Protein AF-A0A8J3ZUU8-F1 (afdb_monomer_lite)

Organism: NCBI:txid65505

Radius of gyration: 19.74 Å; chains: 1; bounding box: 67×33×47 Å

Sequence (181 aa):
MTDGFHATSMQQVIAEAGLSVGAVYRYFPSKSDLILGIAEQLAEGITGQLRSIADAQERSLVDVMESAIGVVDANTGPDGALPMAVQVWAEAQRDPVLRDLAQRIYGQIVEVYVRIAGRAAARGELPAGADPAAVGPALAALVVGYGLLKLLTGTVELDTYRAGVRAILDSPPTGDFTLDP

Foldseek 3Di:
DLCPLPVCDPVNVCVVVVHDPVVCCVQAVDPVSVLLVVLVVLLCVLLVQLLVLLPDPPDALLRSLLSNLVSLVVQLDPNRSLVSLVSLVVCLVPDVVSVVSNCVSVVSQLVSQLSSLVVCVVVVLDPPPDRSNVRSVVSSCLSNVSSVCCNPPVPDDSVNSSVVSCCVSPDDDPPDPPPDD

pLDDT: mean 82.65, std 14.81, range [28.8, 97.62]

InterPro domains:
  IPR001647 DNA-binding HTH domain, TetR-type [PF00440] (3-36)
  IPR001647 DNA-binding HTH domain, TetR-type [PS50977] (1-46)
  IPR009057 Homedomain-like superfamily [SSF46689] (2-53)
  IPR023772 DNA-binding HTH domain, TetR-type, conserved site [PS01081] (4-35)
  IPR036271 Tetracyclin repressor-like, C-terminal domain superfamily [SSF48498] (72-170)
  IPR039538 BetI-type transcriptional repressor, C-terminal [PF13977] (85-171)
  IPR050109 HTH-type, TetR-like transcriptional regulator [PTHR30055] (4-152)

Secondary structure (DSSP, 8-state):
--HHHHHS-HHHHHHHHT--HHHHHHH-SSHHHHHHHHHHHHHHHHHHHHHHHHH-TT--HHHHHHHHHHHHHHT-STTSHHHHHHHHHHHHTT-HHHHHHHHHHHHHHHHHHHHHHHHHHHTT-S-TT--HHHHHHHHHHHHHHHHHHHHHHS---HHHHHHHHHHHHHSPP--------

Structure (mmCIF, N/CA/C/O backbone):
data_AF-A0A8J3ZUU8-F1
#
_entry.id   AF-A0A8J3ZUU8-F1
#
loop_
_atom_site.group_PDB
_atom_site.id
_atom_site.type_symbol
_atom_site.label_atom_id
_atom_site.label_alt_id
_atom_site.label_comp_id
_atom_site.label_asym_id
_atom_site.label_entity_id
_atom_site.label_seq_id
_atom_site.pdbx_PDB_ins_code
_atom_site.Cartn_x
_atom_site.Cartn_y
_atom_site.Cartn_z
_atom_site.occupancy
_atom_site.B_iso_or_equiv
_atom_site.auth_seq_id
_atom_site.auth_comp_id
_atom_site.auth_asym_id
_atom_site.auth_atom_id
_atom_site.pdbx_PDB_model_num
ATOM 1 N N . MET A 1 1 ? 2.465 13.724 -20.173 1.00 28.80 1 MET A N 1
ATOM 2 C CA . MET A 1 1 ? 3.809 13.378 -20.680 1.00 28.80 1 MET A CA 1
ATOM 3 C C . MET A 1 1 ? 3.901 11.862 -20.668 1.00 28.80 1 MET A C 1
ATOM 5 O O . MET A 1 1 ? 3.950 11.270 -19.602 1.00 28.80 1 MET A O 1
ATOM 9 N N . THR A 1 2 ? 3.745 11.249 -21.836 1.00 35.56 2 THR A N 1
ATOM 10 C CA . THR A 1 2 ? 3.505 9.807 -22.067 1.00 35.56 2 THR A CA 1
ATOM 11 C C . THR A 1 2 ? 4.787 9.020 -22.358 1.00 35.56 2 THR A C 1
ATOM 13 O O . THR A 1 2 ? 4.741 7.867 -22.773 1.00 35.56 2 THR A O 1
ATOM 16 N N . ASP A 1 3 ? 5.946 9.633 -22.133 1.00 37.22 3 ASP A N 1
ATOM 17 C CA . ASP A 1 3 ? 7.190 9.177 -22.746 1.00 37.22 3 ASP A CA 1
ATOM 18 C C . ASP A 1 3 ? 7.960 8.144 -21.909 1.00 37.22 3 ASP A C 1
ATOM 20 O O . ASP A 1 3 ? 8.871 7.517 -22.424 1.00 37.22 3 ASP A O 1
ATOM 24 N N . GLY A 1 4 ? 7.572 7.848 -20.664 1.00 48.47 4 GLY A N 1
ATOM 25 C CA . GLY A 1 4 ? 8.274 6.838 -19.850 1.00 48.47 4 GLY A CA 1
ATOM 26 C C . GLY A 1 4 ? 8.208 5.415 -20.429 1.00 48.47 4 GLY A C 1
ATOM 27 O O . GLY A 1 4 ? 9.226 4.737 -20.548 1.00 48.47 4 GLY A O 1
ATOM 28 N N . PHE A 1 5 ? 7.020 4.978 -20.866 1.00 53.19 5 PHE A N 1
ATOM 29 C CA . PHE A 1 5 ? 6.812 3.613 -21.369 1.00 53.19 5 PHE A CA 1
ATOM 30 C C . PHE A 1 5 ? 7.267 3.434 -22.822 1.00 53.19 5 PHE A C 1
ATOM 32 O O . PHE A 1 5 ? 7.646 2.334 -23.217 1.00 53.19 5 PHE A O 1
ATOM 39 N N . HIS A 1 6 ? 7.298 4.505 -23.625 1.00 53.09 6 HIS A N 1
ATOM 40 C CA . HIS A 1 6 ? 7.648 4.444 -25.050 1.00 53.09 6 HIS A CA 1
ATOM 41 C C . HIS A 1 6 ? 9.029 5.021 -25.398 1.00 53.09 6 HIS A C 1
ATOM 43 O O . HIS A 1 6 ? 9.652 4.486 -26.31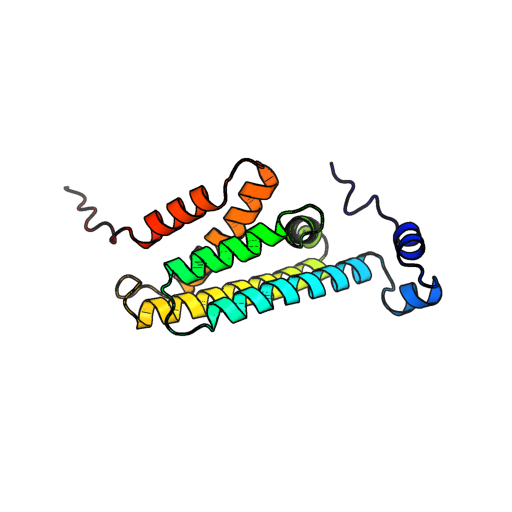4 1.00 53.09 6 HIS A O 1
ATOM 49 N N . ALA A 1 7 ? 9.553 6.020 -24.677 1.00 53.19 7 ALA A N 1
ATOM 50 C CA . ALA A 1 7 ? 10.776 6.721 -25.088 1.00 53.19 7 ALA A CA 1
ATOM 51 C C . ALA A 1 7 ? 12.075 5.969 -24.782 1.00 53.19 7 ALA A C 1
ATOM 53 O O . ALA A 1 7 ? 13.045 6.151 -25.512 1.00 53.19 7 ALA A O 1
ATOM 54 N N . THR A 1 8 ? 12.105 5.086 -23.777 1.00 56.97 8 THR A N 1
ATOM 55 C CA . THR A 1 8 ? 13.306 4.285 -23.488 1.00 56.97 8 THR A CA 1
ATOM 56 C C . THR A 1 8 ? 13.355 3.052 -24.390 1.00 56.97 8 THR A C 1
ATOM 58 O O . THR A 1 8 ? 12.602 2.098 -24.196 1.00 56.97 8 THR A O 1
ATOM 61 N N . SER A 1 9 ? 14.200 3.044 -25.416 1.00 66.62 9 SER A N 1
ATOM 62 C CA . SER A 1 9 ? 14.370 1.881 -26.302 1.00 66.62 9 SER A CA 1
ATOM 63 C C . SER A 1 9 ? 15.205 0.776 -25.636 1.00 66.62 9 SER A C 1
ATOM 65 O O . SER A 1 9 ? 16.084 1.061 -24.826 1.00 66.62 9 SER A O 1
ATOM 67 N N . MET A 1 10 ? 15.004 -0.492 -26.023 1.00 69.06 10 MET A N 1
ATOM 68 C CA . MET A 1 10 ? 15.869 -1.608 -25.583 1.00 69.06 10 MET A CA 1
ATOM 69 C C . MET A 1 10 ? 17.354 -1.331 -25.855 1.00 69.06 10 MET A C 1
ATOM 71 O O . MET A 1 10 ? 18.211 -1.738 -25.082 1.00 69.06 10 MET A O 1
ATOM 75 N N . GLN A 1 11 ? 17.664 -0.597 -26.927 1.00 63.31 11 GLN A N 1
ATOM 76 C CA . GLN A 1 11 ? 19.031 -0.205 -27.275 1.00 63.31 11 GLN A CA 1
ATOM 77 C C . GLN A 1 11 ? 19.640 0.758 -26.248 1.00 63.31 11 GLN A C 1
ATOM 79 O O . GLN A 1 11 ? 20.802 0.593 -25.891 1.00 63.31 11 GLN A O 1
ATOM 84 N N . GLN A 1 12 ? 18.858 1.714 -25.738 1.00 65.00 12 GLN A N 1
ATOM 85 C CA . GLN A 1 12 ? 19.296 2.613 -24.666 1.00 65.00 12 GLN A CA 1
ATOM 86 C C . GLN A 1 12 ? 19.494 1.856 -23.352 1.00 65.00 12 GLN A C 1
ATOM 88 O O . GLN A 1 12 ? 20.502 2.067 -22.689 1.00 65.00 12 GLN A O 1
ATOM 93 N N . VAL A 1 13 ? 18.599 0.920 -23.013 1.00 67.19 13 VAL A N 1
ATOM 94 C CA . VAL A 1 13 ? 18.758 0.099 -21.799 1.00 67.19 13 VAL A CA 1
ATOM 95 C C . VAL A 1 13 ? 20.010 -0.778 -21.870 1.00 67.19 13 VAL A C 1
ATOM 97 O O . VAL A 1 13 ? 20.760 -0.855 -20.904 1.00 67.19 13 VAL A O 1
ATOM 100 N N . ILE A 1 14 ? 20.276 -1.411 -23.017 1.00 67.94 14 ILE A N 1
ATOM 101 C CA . ILE A 1 14 ? 21.476 -2.239 -23.217 1.00 67.94 14 ILE A CA 1
ATOM 102 C C . ILE A 1 14 ? 22.754 -1.397 -23.104 1.00 67.94 14 ILE A C 1
ATOM 104 O O . ILE A 1 14 ? 23.720 -1.840 -22.483 1.00 67.94 14 ILE A O 1
ATOM 108 N N . ALA A 1 15 ? 22.756 -0.196 -23.693 1.00 65.44 15 ALA A N 1
ATOM 109 C CA . ALA A 1 15 ? 23.895 0.715 -23.641 1.00 65.44 15 ALA A CA 1
ATOM 110 C C . ALA A 1 15 ? 24.185 1.194 -22.209 1.00 65.44 15 ALA A C 1
ATOM 112 O O . ALA A 1 15 ? 25.344 1.193 -21.799 1.00 65.44 15 ALA A O 1
ATOM 113 N N . GLU A 1 16 ? 23.145 1.533 -21.444 1.00 67.62 16 GLU A N 1
ATOM 114 C CA . GLU A 1 16 ? 23.271 2.000 -20.059 1.00 67.62 16 GLU A CA 1
ATOM 115 C C . GLU A 1 16 ? 23.666 0.869 -19.094 1.00 67.62 16 GLU A C 1
ATOM 117 O O . GLU A 1 16 ? 24.474 1.062 -18.190 1.00 67.62 16 GLU A O 1
ATOM 122 N N . ALA A 1 17 ? 23.147 -0.346 -19.303 1.00 66.44 17 ALA A N 1
ATOM 123 C CA . ALA A 1 17 ? 23.417 -1.493 -18.436 1.00 66.44 17 ALA A CA 1
ATOM 124 C C . ALA A 1 17 ? 24.842 -2.064 -18.584 1.00 66.44 17 ALA A C 1
ATOM 126 O O . ALA A 1 17 ? 25.237 -2.929 -17.801 1.00 66.44 17 ALA A O 1
ATOM 127 N N . GLY A 1 18 ? 25.602 -1.651 -19.608 1.00 61.00 18 GLY A N 1
ATOM 128 C CA . GLY A 1 18 ? 26.942 -2.182 -19.892 1.00 61.00 18 GLY A CA 1
ATOM 129 C C . GLY A 1 18 ? 26.965 -3.682 -20.224 1.00 61.00 18 GLY A C 1
ATOM 130 O O . GLY A 1 18 ? 28.021 -4.315 -20.186 1.00 61.00 18 GLY A O 1
ATOM 131 N N . LEU A 1 19 ? 25.803 -4.269 -20.533 1.00 69.00 19 LEU A N 1
ATOM 132 C CA . LEU A 1 19 ? 25.639 -5.687 -20.849 1.00 69.00 19 LEU A CA 1
ATOM 133 C C . LEU A 1 19 ? 25.749 -5.926 -22.357 1.00 69.00 19 LEU A C 1
ATOM 135 O O . LEU A 1 19 ? 25.422 -5.069 -23.177 1.00 69.00 19 LEU A O 1
ATOM 139 N N . SER A 1 20 ? 26.168 -7.131 -22.753 1.00 71.06 20 SER A N 1
ATOM 140 C CA . SER A 1 20 ? 26.146 -7.497 -24.170 1.00 71.06 20 SER A CA 1
ATOM 141 C C . SER A 1 20 ? 24.703 -7.640 -24.666 1.00 71.06 20 SER A C 1
ATOM 143 O O . SER A 1 20 ? 23.838 -8.186 -23.977 1.00 71.06 20 SER A O 1
ATOM 145 N N . VAL A 1 21 ? 24.454 -7.201 -25.902 1.00 66.06 21 VAL A N 1
ATOM 146 C CA . VAL A 1 21 ? 23.146 -7.305 -26.576 1.00 66.06 21 VAL A CA 1
ATOM 147 C C . VAL A 1 21 ? 22.586 -8.732 -26.480 1.00 66.06 21 VAL A C 1
ATOM 149 O O . VAL A 1 21 ? 21.425 -8.926 -26.133 1.00 66.06 21 VAL A O 1
ATOM 152 N N . GLY A 1 22 ? 23.430 -9.743 -26.717 1.00 64.94 22 GLY A N 1
ATOM 153 C CA . GLY A 1 22 ? 23.034 -11.151 -26.640 1.00 64.94 22 GLY A CA 1
ATOM 154 C C . GLY A 1 22 ? 22.657 -11.624 -25.232 1.00 64.94 22 GLY A C 1
ATOM 155 O O . GLY A 1 22 ? 21.801 -12.494 -25.103 1.00 64.94 22 GLY A O 1
ATOM 156 N N . ALA A 1 23 ? 23.243 -11.050 -24.175 1.00 69.25 23 ALA A N 1
ATOM 157 C CA . ALA A 1 23 ? 22.865 -11.369 -22.801 1.00 69.25 23 ALA A CA 1
ATOM 158 C C . ALA A 1 23 ? 21.487 -10.789 -22.452 1.00 69.25 23 ALA A C 1
ATOM 160 O O . ALA A 1 23 ? 20.660 -11.505 -21.895 1.00 69.25 23 ALA A O 1
ATOM 161 N N . VAL A 1 24 ? 21.207 -9.538 -22.834 1.00 68.88 24 VAL A N 1
ATOM 162 C CA . VAL A 1 24 ? 19.921 -8.888 -22.530 1.00 68.88 24 VAL A CA 1
ATOM 163 C C . VAL A 1 24 ? 18.764 -9.562 -23.267 1.00 68.88 24 VAL A C 1
ATOM 165 O O . VAL A 1 24 ? 17.800 -9.953 -22.619 1.00 68.88 24 VAL A O 1
ATOM 168 N N . TYR A 1 25 ? 18.881 -9.809 -24.577 1.00 74.00 25 TYR A N 1
ATOM 169 C CA . TYR A 1 25 ? 17.819 -10.485 -25.343 1.00 74.00 25 TYR A CA 1
ATOM 170 C C . TYR A 1 25 ? 17.612 -11.958 -24.955 1.00 74.00 25 TYR A C 1
ATOM 172 O O . TYR A 1 25 ? 16.547 -12.513 -25.214 1.00 74.00 25 TYR A O 1
ATOM 180 N N . ARG A 1 26 ? 18.603 -12.603 -24.321 1.00 75.69 26 ARG A N 1
ATOM 181 C CA . ARG A 1 26 ? 18.454 -13.965 -23.786 1.00 75.69 26 ARG A CA 1
ATOM 182 C C . ARG A 1 26 ? 17.569 -14.008 -22.539 1.00 75.69 26 ARG A C 1
ATOM 184 O O . ARG A 1 26 ? 16.863 -14.994 -22.358 1.00 75.69 26 ARG A O 1
ATOM 191 N N . TYR A 1 27 ? 17.638 -12.990 -21.682 1.00 67.25 27 TYR A N 1
ATOM 192 C CA . TYR A 1 27 ? 16.821 -12.909 -20.465 1.00 67.25 27 TYR A CA 1
ATOM 193 C C . TYR A 1 27 ? 15.494 -12.178 -20.694 1.00 67.25 27 TYR A C 1
ATOM 195 O O . TYR A 1 27 ? 14.497 -12.537 -20.079 1.00 67.25 27 TYR A O 1
ATOM 203 N N . PHE A 1 28 ? 15.472 -11.204 -21.606 1.00 76.75 28 PHE A N 1
ATOM 204 C CA . PHE A 1 28 ? 14.313 -10.364 -21.896 1.00 76.75 28 PHE A CA 1
ATOM 205 C C . PHE A 1 28 ? 14.104 -10.262 -23.413 1.00 76.75 28 PHE A C 1
ATOM 207 O O . PHE A 1 28 ? 14.653 -9.362 -24.060 1.00 76.75 28 PHE A O 1
ATOM 214 N N . PRO A 1 29 ? 13.342 -11.202 -24.005 1.00 74.00 29 PRO A N 1
ATOM 215 C CA . PRO A 1 29 ? 13.096 -11.246 -25.447 1.00 74.00 29 PRO A CA 1
ATOM 216 C C . PRO A 1 29 ? 12.434 -9.974 -25.992 1.00 74.00 29 PRO A C 1
ATOM 218 O O . PRO A 1 29 ? 12.662 -9.606 -27.147 1.00 74.00 29 PRO A O 1
ATOM 221 N N . SER A 1 30 ? 11.643 -9.281 -25.167 1.00 74.19 30 SER A N 1
ATOM 222 C CA . SER A 1 30 ? 10.995 -8.014 -25.496 1.00 74.19 30 SER A CA 1
ATOM 223 C C . SER A 1 30 ? 11.176 -6.949 -24.406 1.00 74.19 30 SER A C 1
ATOM 225 O O . SER A 1 30 ? 11.514 -7.233 -23.257 1.00 74.19 30 SER A O 1
ATOM 227 N N . LYS A 1 31 ? 10.894 -5.690 -24.765 1.00 70.31 31 LYS A N 1
ATOM 228 C CA . LYS A 1 31 ? 10.823 -4.572 -23.812 1.00 70.31 31 LYS A CA 1
ATOM 229 C C . LYS A 1 31 ? 9.757 -4.807 -22.735 1.00 70.31 31 LYS A C 1
ATOM 231 O O . LYS A 1 31 ? 9.973 -4.437 -21.586 1.00 70.31 31 LYS A O 1
ATOM 236 N N . SER A 1 32 ? 8.639 -5.432 -23.105 1.00 71.75 32 SER A N 1
ATOM 237 C CA . SER A 1 32 ? 7.584 -5.805 -22.164 1.00 71.75 32 SER A CA 1
ATOM 238 C C . SER A 1 32 ? 8.083 -6.832 -21.151 1.00 71.75 32 SER A C 1
ATOM 240 O O . SER A 1 32 ? 7.826 -6.653 -19.968 1.00 71.75 32 SER A O 1
ATOM 242 N N . ASP A 1 33 ? 8.868 -7.830 -21.575 1.00 76.88 33 ASP A N 1
ATOM 243 C CA . ASP A 1 33 ? 9.447 -8.833 -20.663 1.00 76.88 33 ASP A CA 1
ATOM 244 C C . ASP A 1 33 ? 10.442 -8.207 -19.680 1.00 76.88 33 ASP A C 1
ATOM 246 O O . ASP A 1 33 ? 10.473 -8.564 -18.503 1.00 76.88 33 ASP A O 1
ATOM 250 N N . LEU A 1 34 ? 11.244 -7.243 -20.143 1.00 77.50 34 LEU A N 1
ATOM 251 C CA . LEU A 1 34 ? 12.156 -6.496 -19.278 1.00 77.50 34 LEU A CA 1
ATOM 252 C C . LEU A 1 34 ? 11.396 -5.690 -18.221 1.00 77.50 34 LEU A C 1
ATOM 254 O O . LEU A 1 34 ? 11.711 -5.770 -17.036 1.00 77.50 34 LEU A O 1
ATOM 258 N N . ILE A 1 35 ? 10.387 -4.927 -18.643 1.00 73.69 35 ILE A N 1
ATOM 259 C CA . ILE A 1 35 ? 9.557 -4.131 -17.731 1.00 73.69 35 ILE A CA 1
ATOM 260 C 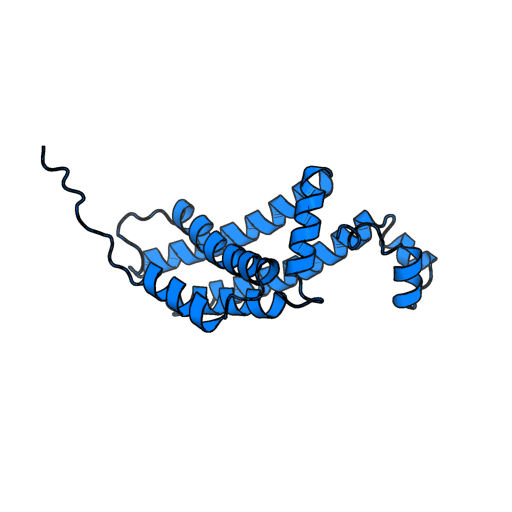C . ILE A 1 35 ? 8.822 -5.040 -16.747 1.00 73.69 35 ILE A C 1
ATOM 262 O O . ILE A 1 35 ? 8.762 -4.716 -15.564 1.00 73.69 35 ILE A O 1
ATOM 266 N N . LEU A 1 36 ? 8.310 -6.182 -17.212 1.00 77.19 36 LEU A N 1
ATOM 267 C CA . LEU A 1 36 ? 7.659 -7.187 -16.378 1.00 77.19 36 LEU A CA 1
ATOM 268 C C . LEU A 1 36 ? 8.596 -7.659 -15.263 1.00 77.19 36 LEU A C 1
ATOM 270 O O . LEU A 1 36 ? 8.221 -7.610 -14.095 1.00 77.19 36 LEU A O 1
ATOM 274 N N . GLY A 1 37 ? 9.828 -8.041 -15.610 1.00 80.38 37 GLY A N 1
ATOM 275 C CA . GLY A 1 37 ? 10.819 -8.494 -14.634 1.00 80.38 37 GLY A CA 1
ATOM 276 C C . GLY A 1 37 ? 11.189 -7.417 -13.612 1.00 80.38 37 GLY A C 1
ATOM 277 O O . GLY A 1 37 ? 11.289 -7.704 -12.419 1.00 80.38 37 GLY A O 1
ATOM 278 N N . ILE A 1 38 ? 11.335 -6.161 -14.049 1.00 79.75 38 ILE A N 1
ATOM 279 C CA . ILE A 1 38 ? 11.611 -5.041 -13.136 1.00 79.75 38 ILE A CA 1
ATOM 280 C C . ILE A 1 38 ? 10.407 -4.787 -12.218 1.00 79.75 38 ILE A C 1
ATOM 282 O O . ILE A 1 38 ? 10.577 -4.637 -11.008 1.00 79.75 38 ILE A O 1
ATOM 286 N N . ALA A 1 39 ? 9.191 -4.772 -12.768 1.00 77.25 39 ALA A N 1
ATOM 287 C CA . ALA A 1 39 ? 7.966 -4.567 -12.005 1.00 77.25 39 ALA A CA 1
ATOM 288 C C . ALA A 1 39 ? 7.760 -5.668 -10.956 1.00 77.25 39 ALA A C 1
ATOM 290 O O . ALA A 1 39 ? 7.423 -5.356 -9.816 1.00 77.25 39 ALA A O 1
ATOM 291 N N . GLU A 1 40 ? 8.013 -6.932 -11.307 1.00 82.50 40 GLU A N 1
ATOM 292 C CA . GLU A 1 40 ? 7.980 -8.060 -10.370 1.00 82.50 40 GLU A CA 1
ATOM 293 C C . GLU A 1 40 ? 9.005 -7.892 -9.245 1.00 82.50 40 GLU A C 1
ATOM 295 O O . GLU A 1 40 ? 8.657 -8.029 -8.073 1.00 82.50 40 GLU A O 1
ATOM 300 N N . GLN A 1 41 ? 10.247 -7.528 -9.572 1.00 83.56 41 GLN A N 1
ATOM 301 C CA . GLN A 1 41 ? 11.297 -7.338 -8.571 1.00 83.56 41 GLN A CA 1
ATOM 302 C C . GLN A 1 41 ? 10.982 -6.188 -7.600 1.00 83.56 41 GLN A C 1
ATOM 304 O O . GLN A 1 41 ? 11.159 -6.329 -6.387 1.00 83.56 41 GLN A O 1
ATOM 309 N N . LEU A 1 42 ? 10.505 -5.052 -8.115 1.00 80.69 42 LEU A N 1
ATOM 310 C CA . LEU A 1 42 ? 10.121 -3.905 -7.289 1.00 80.69 42 LEU A CA 1
ATOM 311 C C . LEU A 1 42 ? 8.894 -4.218 -6.424 1.00 80.69 42 LEU A C 1
ATOM 313 O O . LEU A 1 42 ? 8.861 -3.865 -5.241 1.00 80.69 42 LEU A O 1
ATOM 317 N N . ALA A 1 43 ? 7.908 -4.915 -6.993 1.00 81.00 43 ALA A N 1
ATOM 318 C CA . ALA A 1 43 ? 6.720 -5.343 -6.271 1.00 81.00 43 ALA A CA 1
ATOM 319 C C . ALA A 1 43 ? 7.053 -6.331 -5.149 1.00 81.00 43 ALA A C 1
ATOM 321 O O . ALA A 1 43 ? 6.510 -6.186 -4.054 1.00 81.00 43 ALA A O 1
ATOM 322 N N . GLU A 1 44 ? 7.961 -7.283 -5.374 1.00 86.44 44 GLU A N 1
ATOM 323 C CA . GLU A 1 44 ? 8.420 -8.215 -4.338 1.00 86.44 44 GLU A CA 1
ATOM 324 C C . GLU A 1 44 ? 9.118 -7.466 -3.194 1.00 86.44 44 GLU A C 1
ATOM 326 O O . GLU A 1 44 ? 8.847 -7.733 -2.023 1.00 86.44 44 GLU A O 1
ATOM 331 N N . GLY A 1 45 ? 9.945 -6.464 -3.513 1.00 86.88 45 GLY A N 1
ATOM 332 C CA . GLY A 1 45 ? 10.602 -5.615 -2.515 1.00 86.88 45 GLY A CA 1
ATOM 333 C C . GLY A 1 45 ? 9.607 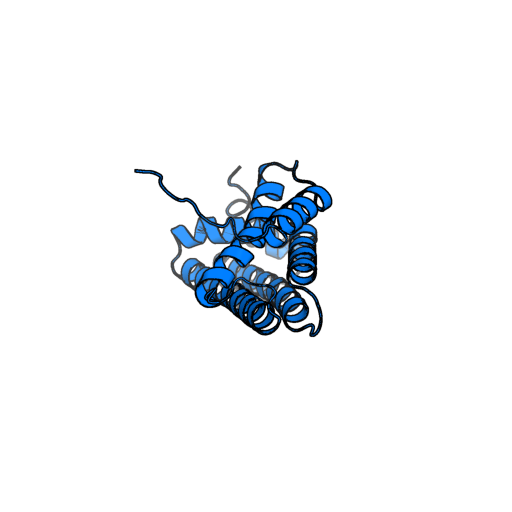-4.895 -1.597 1.00 86.88 45 GLY A C 1
ATOM 334 O O . GLY A 1 45 ? 9.686 -5.025 -0.372 1.00 86.88 45 GLY A O 1
ATOM 335 N N . ILE A 1 46 ? 8.631 -4.184 -2.175 1.00 85.44 46 ILE A N 1
ATOM 336 C CA . ILE A 1 46 ? 7.588 -3.492 -1.396 1.00 85.44 46 ILE A CA 1
ATOM 337 C C . ILE A 1 46 ? 6.711 -4.491 -0.642 1.00 85.44 46 ILE A C 1
ATOM 339 O O . ILE A 1 46 ? 6.465 -4.324 0.553 1.00 85.44 46 ILE A O 1
ATOM 343 N N . THR A 1 47 ? 6.233 -5.538 -1.315 1.00 86.62 47 THR A N 1
ATOM 344 C CA . THR A 1 47 ? 5.324 -6.524 -0.715 1.00 86.62 47 THR A CA 1
ATOM 345 C C . THR A 1 47 ? 6.002 -7.256 0.440 1.00 86.62 47 THR A C 1
ATOM 347 O O . THR A 1 47 ? 5.362 -7.512 1.461 1.00 86.62 47 THR A O 1
ATOM 350 N N . GLY A 1 48 ? 7.304 -7.535 0.336 1.00 90.62 48 GLY A N 1
ATOM 351 C CA . GLY A 1 48 ? 8.118 -8.087 1.415 1.00 90.62 48 GLY A CA 1
ATOM 352 C C . GLY A 1 48 ? 8.208 -7.155 2.626 1.00 90.62 48 GLY A C 1
ATOM 353 O O . GLY A 1 48 ? 8.002 -7.600 3.757 1.00 90.62 48 GLY A O 1
ATOM 354 N N . GLN A 1 49 ? 8.429 -5.855 2.411 1.00 90.88 49 GLN A N 1
ATOM 355 C 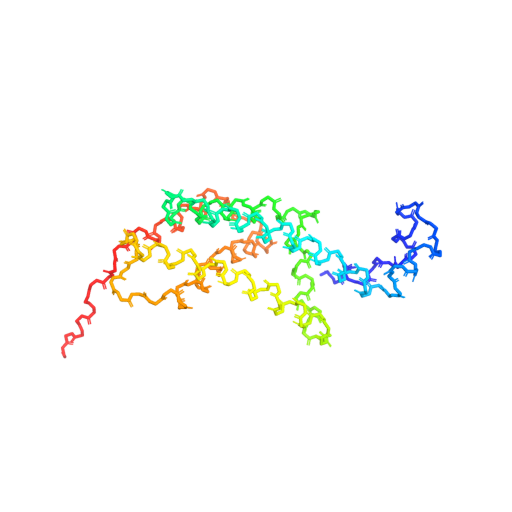CA . GLN A 1 49 ? 8.441 -4.861 3.493 1.00 90.88 49 GLN A CA 1
ATOM 356 C C . GLN A 1 49 ? 7.070 -4.728 4.167 1.00 90.88 49 GLN A C 1
ATOM 358 O O . GLN A 1 49 ? 6.982 -4.768 5.396 1.00 90.88 49 GLN A O 1
ATOM 363 N N . LEU A 1 50 ? 5.990 -4.639 3.384 1.00 88.50 50 LEU A N 1
ATOM 364 C CA . LEU A 1 50 ? 4.622 -4.590 3.907 1.00 88.50 50 LEU A CA 1
ATOM 365 C C . LEU A 1 50 ? 4.274 -5.857 4.690 1.00 88.50 50 LEU A C 1
ATOM 367 O O . LEU A 1 50 ? 3.671 -5.770 5.758 1.00 88.50 50 LEU A O 1
ATOM 371 N N . ARG A 1 51 ? 4.699 -7.030 4.211 1.00 90.50 51 ARG A N 1
ATOM 372 C CA . ARG A 1 51 ? 4.531 -8.303 4.919 1.00 90.50 51 ARG A CA 1
ATOM 373 C C . ARG A 1 51 ? 5.296 -8.318 6.237 1.00 90.50 51 ARG A C 1
ATOM 375 O O . ARG A 1 51 ? 4.724 -8.715 7.242 1.00 90.50 51 ARG A O 1
ATOM 382 N N . SER A 1 52 ? 6.534 -7.830 6.262 1.00 91.12 52 SER A N 1
ATOM 383 C CA . SER A 1 52 ? 7.314 -7.729 7.500 1.00 91.12 52 SER A CA 1
ATOM 384 C C . SER A 1 52 ? 6.668 -6.787 8.518 1.00 91.12 52 SER A C 1
ATOM 386 O O . SER A 1 52 ? 6.666 -7.093 9.708 1.00 91.12 52 SER A O 1
ATOM 388 N N . ILE A 1 53 ? 6.121 -5.652 8.070 1.00 88.38 53 ILE A N 1
ATOM 389 C CA . ILE A 1 53 ? 5.377 -4.723 8.934 1.00 88.38 53 ILE A CA 1
ATOM 390 C C . ILE A 1 53 ? 4.115 -5.391 9.453 1.00 88.38 53 ILE A C 1
ATOM 392 O O . ILE A 1 53 ? 3.809 -5.280 10.637 1.00 88.38 53 ILE A O 1
ATOM 396 N N . ALA A 1 54 ? 3.399 -6.084 8.567 1.00 84.00 54 ALA A N 1
ATOM 397 C CA . ALA A 1 54 ? 2.219 -6.825 8.935 1.00 84.00 54 ALA A CA 1
ATOM 398 C C . ALA A 1 54 ? 2.591 -7.844 10.006 1.00 84.00 54 ALA A C 1
ATOM 400 O O . ALA A 1 54 ? 1.987 -7.815 11.059 1.00 84.00 54 ALA A O 1
ATOM 401 N N . ASP A 1 55 ? 3.555 -8.729 9.781 1.00 85.69 55 ASP A N 1
ATOM 402 C CA . ASP A 1 55 ? 3.874 -9.866 10.654 1.00 85.69 55 ASP A CA 1
ATOM 403 C C . ASP A 1 55 ? 4.485 -9.465 12.016 1.00 85.69 55 ASP A C 1
ATOM 405 O O . ASP A 1 55 ? 4.534 -10.296 12.925 1.00 85.69 55 ASP A O 1
ATOM 409 N N . ALA A 1 56 ? 4.872 -8.197 12.201 1.00 81.88 56 ALA A N 1
ATOM 410 C CA . ALA A 1 56 ? 5.307 -7.664 13.488 1.00 81.88 56 ALA A CA 1
ATOM 411 C C . ALA A 1 56 ? 4.179 -7.765 14.531 1.00 81.88 56 ALA A C 1
ATOM 413 O O . ALA A 1 56 ? 3.179 -7.045 14.479 1.00 81.88 56 ALA A O 1
ATOM 414 N N . GLN A 1 57 ? 4.337 -8.689 15.480 1.00 69.25 57 GLN A N 1
ATOM 415 C CA . GLN A 1 57 ? 3.378 -8.867 16.566 1.00 69.25 57 GLN A CA 1
ATOM 416 C C . GLN A 1 57 ? 3.400 -7.646 17.504 1.00 69.25 57 GLN A C 1
ATOM 418 O O . GLN A 1 57 ? 4.364 -6.887 17.523 1.00 69.25 57 GLN A O 1
ATOM 423 N N . GLU A 1 58 ? 2.307 -7.438 18.245 1.00 80.62 58 GLU A N 1
ATOM 424 C CA . GLU A 1 58 ? 2.171 -6.410 19.301 1.00 80.62 58 GLU A CA 1
ATOM 425 C C . GLU A 1 58 ? 2.017 -4.941 18.857 1.00 80.62 58 GLU A C 1
ATOM 427 O O . GLU A 1 58 ? 1.716 -4.090 19.688 1.00 80.62 58 GLU A O 1
ATOM 432 N N . ARG A 1 59 ? 2.122 -4.613 17.565 1.00 88.69 59 ARG A N 1
ATOM 433 C CA . ARG A 1 59 ? 1.929 -3.229 17.077 1.00 88.69 59 ARG A CA 1
ATOM 434 C C . ARG A 1 59 ? 0.460 -2.881 16.861 1.00 88.69 59 ARG A C 1
ATOM 436 O O . ARG A 1 59 ? -0.224 -3.670 16.209 1.00 88.69 59 ARG A O 1
ATOM 443 N N . SER A 1 60 ? -0.011 -1.715 17.308 1.00 92.88 60 SER A N 1
ATOM 444 C CA . SER A 1 60 ? -1.391 -1.264 17.045 1.00 92.88 60 SER A CA 1
ATOM 445 C C . SER A 1 60 ? -1.670 -1.120 15.540 1.00 92.88 60 SER A C 1
ATOM 447 O O . SER A 1 60 ? -0.745 -0.982 14.733 1.00 92.88 60 SER A O 1
ATOM 449 N N . LEU A 1 61 ? -2.941 -1.156 15.135 1.00 94.50 61 LEU A N 1
ATOM 450 C CA . LEU A 1 61 ? -3.360 -0.957 13.747 1.00 94.50 61 LEU A CA 1
ATOM 451 C C . LEU A 1 61 ? -2.854 0.383 13.206 1.00 94.50 61 LEU A C 1
ATOM 453 O O . LEU A 1 61 ? -2.337 0.431 12.092 1.00 94.50 61 LEU A O 1
ATOM 457 N N . VAL A 1 62 ? -2.947 1.448 14.005 1.00 95.12 62 VAL A N 1
ATOM 458 C CA . VAL A 1 62 ? -2.447 2.779 13.638 1.00 95.12 62 VAL A CA 1
ATOM 459 C C . VAL A 1 62 ? -0.945 2.733 13.362 1.00 95.12 62 VAL A C 1
ATOM 461 O O . VAL A 1 62 ? -0.518 3.170 12.295 1.00 95.12 62 VAL A O 1
ATOM 464 N N . ASP A 1 63 ? -0.147 2.124 14.244 1.00 94.62 63 ASP A N 1
ATOM 465 C CA . ASP A 1 63 ? 1.310 2.033 14.060 1.00 94.62 63 ASP A CA 1
ATOM 466 C C . ASP A 1 63 ? 1.683 1.251 12.791 1.00 94.62 63 ASP A C 1
ATOM 468 O O . ASP A 1 63 ? 2.606 1.621 12.055 1.00 94.62 63 ASP A O 1
ATOM 472 N N . VAL A 1 64 ? 0.969 0.152 12.528 1.00 95.56 64 VAL A N 1
ATOM 473 C CA . VAL A 1 64 ? 1.134 -0.662 11.315 1.00 95.56 64 VAL A CA 1
ATOM 474 C C . VAL A 1 64 ? 0.840 0.176 10.070 1.00 95.56 64 VAL A C 1
ATOM 476 O O . VAL A 1 64 ? 1.635 0.173 9.126 1.00 95.56 64 VAL A O 1
ATOM 479 N N . MET A 1 65 ? -0.256 0.936 10.083 1.00 96.44 65 MET A N 1
ATOM 480 C CA . MET A 1 65 ? -0.650 1.809 8.979 1.00 96.44 65 MET A CA 1
ATOM 481 C C . MET A 1 65 ? 0.364 2.934 8.748 1.00 96.44 65 MET A C 1
ATOM 483 O O . MET A 1 65 ? 0.784 3.148 7.612 1.00 96.44 65 MET A O 1
ATOM 487 N N . GLU A 1 66 ? 0.843 3.602 9.798 1.00 95.75 66 GLU A N 1
ATOM 488 C CA . GLU A 1 66 ? 1.849 4.667 9.680 1.00 95.75 66 GLU A CA 1
ATOM 489 C C . GLU A 1 66 ? 3.194 4.168 9.136 1.00 95.75 66 GLU A C 1
ATOM 491 O O . GLU A 1 66 ? 3.860 4.877 8.366 1.00 95.75 66 GLU A O 1
ATOM 496 N N . SER A 1 67 ? 3.595 2.944 9.495 1.00 95.75 67 SER A N 1
ATOM 497 C CA . SER A 1 67 ? 4.769 2.292 8.908 1.00 95.75 67 SER A CA 1
ATOM 498 C C . SER A 1 67 ? 4.567 1.943 7.442 1.00 95.75 67 SER A C 1
ATOM 500 O O . SER A 1 67 ? 5.458 2.211 6.639 1.00 95.75 67 SER A O 1
ATOM 502 N N . ALA A 1 68 ? 3.413 1.385 7.077 1.00 95.69 68 ALA A N 1
ATOM 503 C CA . ALA A 1 68 ? 3.116 1.049 5.689 1.00 95.69 68 ALA A CA 1
A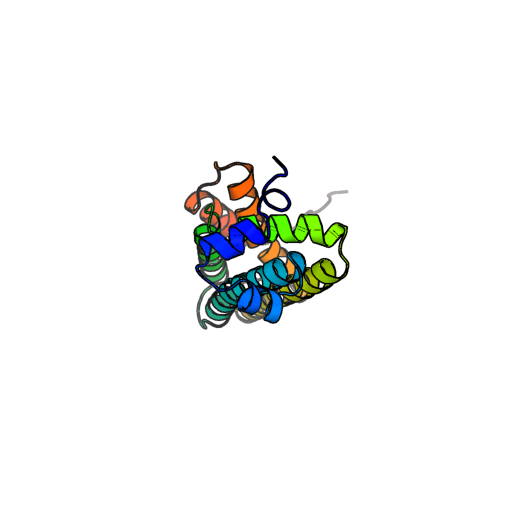TOM 504 C C . ALA A 1 68 ? 3.086 2.301 4.792 1.00 95.69 68 ALA A C 1
ATOM 506 O O . ALA A 1 68 ? 3.657 2.294 3.702 1.00 95.69 68 ALA A O 1
ATOM 507 N N . ILE A 1 69 ? 2.511 3.403 5.283 1.00 96.44 69 ILE A N 1
ATOM 508 C CA . ILE A 1 69 ? 2.542 4.711 4.610 1.00 96.44 69 ILE A CA 1
ATOM 509 C C . ILE A 1 69 ? 3.988 5.198 4.447 1.00 96.44 69 ILE A C 1
ATOM 511 O O . ILE A 1 69 ? 4.346 5.675 3.378 1.00 96.44 69 ILE A O 1
ATOM 515 N N . GLY A 1 70 ? 4.839 5.024 5.464 1.00 95.38 70 GLY A N 1
ATOM 516 C CA . GLY A 1 70 ? 6.262 5.377 5.379 1.00 95.38 70 GLY A CA 1
ATOM 517 C C . GLY A 1 70 ? 7.040 4.563 4.340 1.00 95.38 70 GLY A C 1
ATOM 518 O O . GLY A 1 70 ? 7.895 5.108 3.649 1.00 95.38 70 GLY A O 1
ATOM 519 N N . VAL A 1 71 ? 6.722 3.274 4.184 1.00 93.50 71 VAL A N 1
ATOM 520 C CA . VAL A 1 71 ? 7.293 2.440 3.112 1.00 93.50 71 VAL A CA 1
ATOM 521 C C . VAL A 1 71 ? 6.889 2.970 1.741 1.00 93.50 71 VAL A C 1
ATOM 523 O O . VAL A 1 71 ? 7.743 3.112 0.866 1.00 93.50 71 VAL A O 1
ATOM 526 N N . VAL A 1 72 ? 5.608 3.294 1.545 1.00 92.75 72 VAL A N 1
ATOM 527 C CA . VAL A 1 72 ? 5.142 3.872 0.277 1.00 92.75 72 VAL A CA 1
ATOM 528 C C . VAL A 1 72 ? 5.774 5.237 0.024 1.00 92.75 72 VAL A C 1
ATOM 530 O O . VAL A 1 72 ? 6.206 5.491 -1.097 1.00 92.75 72 VAL A O 1
ATOM 533 N N . ASP A 1 73 ? 5.899 6.075 1.054 1.00 94.00 73 ASP A N 1
ATOM 534 C CA . ASP A 1 73 ? 6.534 7.390 0.969 1.00 94.00 73 ASP A CA 1
ATOM 535 C C . ASP A 1 73 ? 7.950 7.321 0.397 1.00 94.00 73 ASP A C 1
ATOM 537 O O . ASP A 1 73 ? 8.262 7.981 -0.599 1.00 94.00 73 ASP A O 1
ATOM 541 N N . ALA A 1 74 ? 8.770 6.433 0.965 1.00 91.31 74 ALA A N 1
ATOM 542 C CA . ALA A 1 74 ? 10.146 6.206 0.535 1.00 91.31 74 ALA A CA 1
ATOM 543 C C . ALA A 1 74 ? 10.247 5.710 -0.920 1.00 91.31 74 ALA A C 1
ATOM 545 O O . ALA A 1 74 ? 11.312 5.792 -1.526 1.00 91.31 74 ALA A O 1
ATOM 546 N N . ASN A 1 75 ? 9.141 5.222 -1.493 1.00 89.19 75 ASN A N 1
ATOM 547 C CA . ASN A 1 75 ? 9.048 4.725 -2.864 1.00 89.19 75 ASN A CA 1
ATOM 548 C C . ASN A 1 75 ? 8.326 5.682 -3.833 1.00 89.19 75 ASN A C 1
ATOM 550 O O . ASN A 1 75 ? 8.049 5.290 -4.969 1.00 89.19 75 ASN A O 1
ATOM 554 N N . THR A 1 76 ? 8.027 6.921 -3.423 1.00 87.69 76 THR A N 1
ATOM 555 C CA . THR A 1 76 ? 7.382 7.936 -4.286 1.00 87.69 76 THR A CA 1
ATOM 556 C C . THR A 1 76 ? 8.349 8.764 -5.138 1.00 87.69 76 THR A C 1
ATOM 558 O O . THR A 1 76 ? 7.903 9.493 -6.022 1.00 87.69 76 THR A O 1
ATOM 561 N N . GLY A 1 77 ? 9.661 8.658 -4.898 1.00 82.38 77 GLY A N 1
ATOM 562 C CA . GLY A 1 77 ? 10.677 9.369 -5.678 1.00 82.38 77 GLY A CA 1
ATOM 563 C C . GLY A 1 77 ? 10.792 8.882 -7.135 1.00 82.38 77 GLY A C 1
ATOM 564 O O . GLY A 1 77 ? 10.223 7.846 -7.475 1.00 82.38 77 GLY A O 1
ATOM 565 N N . PRO A 1 78 ? 11.552 9.589 -7.996 1.00 73.00 78 PRO A N 1
ATOM 566 C CA . PRO A 1 78 ? 11.690 9.271 -9.426 1.00 73.00 78 PRO A CA 1
ATOM 567 C C . PRO A 1 78 ? 12.165 7.841 -9.717 1.00 73.00 78 PRO A C 1
ATOM 569 O O . PRO A 1 78 ? 11.669 7.214 -10.647 1.00 73.00 78 PRO A O 1
ATOM 572 N N . ASP A 1 79 ? 13.069 7.327 -8.881 1.00 73.19 79 ASP A N 1
ATOM 573 C CA . ASP A 1 79 ? 13.610 5.963 -8.969 1.00 73.19 79 ASP A CA 1
ATOM 574 C C . ASP A 1 79 ? 12.853 4.971 -8.067 1.00 73.19 79 ASP A C 1
ATOM 576 O O . ASP A 1 79 ? 13.263 3.825 -7.880 1.00 73.19 79 ASP A O 1
ATOM 580 N N . GLY A 1 80 ? 11.757 5.424 -7.456 1.00 75.75 80 GLY A N 1
ATOM 581 C CA . GLY A 1 80 ? 10.915 4.623 -6.587 1.00 75.75 80 GLY A CA 1
ATOM 582 C C . GLY A 1 80 ? 10.010 3.675 -7.370 1.00 75.75 80 GLY A C 1
ATOM 583 O O . GLY A 1 80 ? 9.712 3.859 -8.551 1.00 75.75 80 GLY A O 1
ATOM 584 N N . ALA A 1 81 ? 9.518 2.646 -6.689 1.00 79.50 81 ALA A N 1
ATOM 585 C CA . ALA A 1 81 ? 8.653 1.654 -7.315 1.00 79.50 81 ALA A CA 1
ATOM 586 C C . ALA A 1 81 ? 7.240 2.173 -7.638 1.00 79.50 81 ALA A C 1
ATOM 588 O O . ALA A 1 81 ? 6.566 1.607 -8.499 1.00 79.50 81 ALA A O 1
ATOM 589 N N . LEU A 1 82 ? 6.775 3.249 -6.991 1.00 83.06 82 LEU A N 1
ATOM 590 C CA . LEU A 1 82 ? 5.407 3.731 -7.175 1.00 83.06 82 LEU A CA 1
ATOM 591 C C . LEU A 1 82 ? 5.156 4.384 -8.552 1.00 83.06 82 LEU A C 1
ATOM 593 O O . LEU A 1 82 ? 4.170 4.006 -9.190 1.00 83.06 82 LEU A O 1
ATOM 597 N N . PRO A 1 83 ? 6.005 5.297 -9.074 1.00 83.69 83 PRO A N 1
ATOM 598 C CA . PRO A 1 83 ? 5.859 5.791 -10.446 1.00 83.69 83 PRO A CA 1
ATOM 599 C C . PRO A 1 83 ? 5.814 4.670 -11.490 1.00 83.69 83 PRO A C 1
ATOM 601 O O . PRO A 1 83 ? 4.997 4.712 -12.412 1.00 83.69 83 PRO A O 1
ATOM 604 N N . MET A 1 84 ? 6.654 3.643 -11.326 1.00 80.44 84 MET A N 1
ATOM 605 C CA . MET A 1 84 ? 6.662 2.487 -12.222 1.00 80.44 84 MET A CA 1
ATOM 606 C C . MET A 1 84 ? 5.375 1.667 -12.102 1.00 80.44 84 MET A C 1
ATOM 608 O O . MET A 1 84 ? 4.792 1.298 -13.120 1.00 80.44 84 MET A O 1
ATOM 612 N N . ALA A 1 85 ?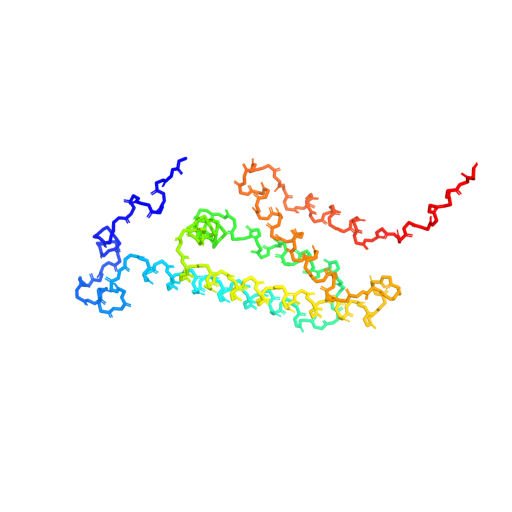 4.882 1.430 -10.884 1.00 81.62 85 ALA A N 1
ATOM 613 C CA . ALA A 1 85 ? 3.618 0.733 -10.664 1.00 81.62 85 ALA A CA 1
ATOM 614 C C . ALA A 1 85 ? 2.445 1.427 -11.379 1.00 81.62 85 ALA A C 1
ATOM 616 O O . ALA A 1 85 ? 1.641 0.757 -12.026 1.00 81.62 85 ALA A O 1
ATOM 617 N N . VAL A 1 86 ? 2.387 2.764 -11.346 1.00 84.69 86 VAL A N 1
ATOM 618 C CA . VAL A 1 86 ? 1.360 3.550 -12.054 1.00 84.69 86 VAL A CA 1
ATOM 619 C C . VAL A 1 86 ? 1.451 3.375 -13.571 1.00 84.69 86 VAL A C 1
ATOM 621 O O . VAL A 1 86 ? 0.424 3.252 -14.241 1.00 84.69 86 VAL A O 1
ATOM 624 N N . GLN A 1 87 ? 2.662 3.326 -14.125 1.00 79.94 87 GLN A N 1
ATOM 625 C CA . GLN A 1 87 ? 2.854 3.055 -15.551 1.00 79.94 87 GLN A CA 1
ATOM 626 C C . GLN A 1 87 ? 2.392 1.640 -15.920 1.00 79.94 87 GLN A C 1
ATOM 628 O O . GLN A 1 87 ? 1.650 1.469 -16.886 1.00 79.94 87 GLN A O 1
ATOM 633 N N . VAL A 1 88 ? 2.753 0.636 -15.117 1.00 80.56 88 VAL A N 1
ATOM 634 C CA . VAL A 1 88 ? 2.316 -0.754 -15.319 1.00 80.56 88 VAL A CA 1
ATOM 635 C C . VAL A 1 88 ? 0.790 -0.870 -15.257 1.00 80.56 88 VAL A C 1
ATOM 637 O O . VAL A 1 88 ? 0.207 -1.571 -16.079 1.00 80.56 88 VAL A O 1
ATOM 640 N N . TRP A 1 89 ? 0.111 -0.146 -14.360 1.00 83.75 89 TRP A N 1
ATOM 641 C CA . TRP A 1 89 ? -1.358 -0.110 -14.324 1.00 83.75 89 TRP A CA 1
ATOM 642 C C . TRP A 1 89 ? -1.983 0.455 -15.589 1.00 83.75 89 TRP A C 1
ATOM 644 O O . TRP A 1 89 ? -2.998 -0.064 -16.057 1.00 83.75 89 TRP A O 1
ATOM 654 N N . ALA A 1 90 ? -1.410 1.535 -16.121 1.00 84.94 90 ALA A N 1
ATOM 655 C CA . ALA A 1 90 ? -1.913 2.157 -17.336 1.00 84.94 90 ALA A CA 1
ATOM 656 C C . ALA A 1 90 ? -1.846 1.177 -18.518 1.00 84.94 90 ALA A C 1
ATOM 658 O O . ALA A 1 90 ? -2.783 1.102 -19.316 1.00 84.94 90 ALA A O 1
ATOM 659 N N . GLU A 1 91 ? -0.779 0.385 -18.591 1.00 82.62 91 GLU A N 1
ATOM 660 C CA . GLU A 1 91 ? -0.559 -0.593 -19.658 1.00 82.62 91 GLU A CA 1
ATOM 661 C C . GLU A 1 91 ? -1.321 -1.905 -19.445 1.00 82.62 91 GLU A C 1
ATOM 663 O O . GLU A 1 91 ? -1.830 -2.486 -20.404 1.00 82.62 91 GLU A O 1
ATOM 668 N N . ALA A 1 92 ? -1.548 -2.313 -18.195 1.00 86.56 92 ALA A N 1
ATOM 669 C CA . ALA A 1 92 ? -2.416 -3.438 -17.839 1.00 86.56 92 ALA A CA 1
ATOM 670 C C . ALA A 1 92 ? -3.857 -3.290 -18.371 1.00 86.56 92 ALA A C 1
ATOM 672 O O . ALA A 1 92 ? -4.573 -4.278 -18.551 1.00 86.56 92 ALA A O 1
ATOM 673 N N . GLN A 1 93 ? -4.302 -2.067 -18.683 1.00 87.25 93 GLN A N 1
ATOM 674 C CA . GLN A 1 93 ? -5.601 -1.851 -19.326 1.00 87.25 93 GLN A CA 1
ATOM 675 C C . GLN A 1 93 ? -5.652 -2.342 -20.777 1.00 87.25 93 GLN A C 1
ATOM 677 O O . GLN A 1 93 ? -6.746 -2.565 -21.299 1.00 87.25 93 GLN A O 1
ATOM 682 N N . ARG A 1 94 ? -4.498 -2.534 -21.421 1.00 86.06 94 ARG A N 1
ATOM 683 C CA . ARG A 1 94 ? -4.367 -2.896 -22.840 1.00 86.06 94 ARG A CA 1
ATOM 684 C C . ARG A 1 94 ? -3.652 -4.228 -23.055 1.00 86.06 94 ARG A C 1
ATOM 686 O O . ARG A 1 94 ? -3.914 -4.878 -24.061 1.00 86.06 94 ARG A O 1
ATOM 693 N N . ASP A 1 95 ? -2.812 -4.645 -22.112 1.00 83.94 95 ASP A N 1
ATOM 694 C CA . ASP A 1 95 ? -2.044 -5.889 -22.169 1.00 83.94 95 ASP A CA 1
ATOM 695 C C . ASP A 1 95 ? -2.562 -6.910 -21.130 1.00 83.94 95 ASP A C 1
ATOM 697 O O . ASP A 1 95 ? -2.463 -6.661 -19.923 1.00 83.94 95 ASP A O 1
ATOM 701 N N . PRO A 1 96 ? -3.122 -8.060 -21.560 1.00 87.44 96 PRO A N 1
ATOM 702 C CA . PRO A 1 96 ? -3.575 -9.120 -20.658 1.00 87.44 96 PRO A CA 1
ATOM 703 C C . PRO A 1 96 ? -2.479 -9.667 -19.735 1.00 87.44 96 PRO A C 1
ATOM 705 O O . PRO A 1 96 ? -2.761 -9.968 -18.581 1.00 87.44 96 PRO A O 1
ATOM 708 N N . VAL A 1 97 ? -1.228 -9.745 -20.195 1.00 84.38 97 VAL A N 1
ATOM 709 C CA . VAL A 1 97 ? -0.114 -10.271 -19.391 1.00 84.38 97 VAL A CA 1
ATOM 710 C C . VAL A 1 97 ? 0.191 -9.327 -18.229 1.00 84.38 97 VAL A C 1
ATOM 712 O O . VAL A 1 97 ? 0.335 -9.759 -17.083 1.00 84.38 97 VAL A O 1
ATOM 715 N N . LEU A 1 98 ? 0.222 -8.018 -18.497 1.00 82.62 98 LEU A N 1
ATOM 716 C CA . LEU A 1 98 ? 0.408 -7.006 -17.453 1.00 82.62 98 LEU A CA 1
ATOM 717 C C . LEU A 1 98 ? -0.807 -6.906 -16.525 1.00 82.62 98 LEU A C 1
ATOM 719 O O . LEU A 1 98 ? -0.646 -6.628 -15.336 1.00 82.62 98 LEU A O 1
ATOM 723 N N . ARG A 1 99 ? -2.016 -7.167 -17.035 1.00 89.06 99 ARG A N 1
ATOM 724 C CA . ARG A 1 99 ? -3.230 -7.268 -16.215 1.00 89.06 99 ARG A CA 1
ATOM 725 C C . ARG A 1 99 ? -3.133 -8.401 -15.205 1.00 89.06 99 ARG A C 1
ATOM 727 O O . ARG A 1 99 ? -3.379 -8.159 -14.025 1.00 89.06 99 ARG A O 1
ATOM 734 N N . ASP A 1 100 ? -2.740 -9.589 -15.648 1.00 89.19 100 ASP A N 1
ATOM 735 C CA . ASP A 1 100 ? -2.585 -10.757 -14.780 1.00 89.19 100 ASP A CA 1
ATOM 736 C C . ASP A 1 100 ? -1.478 -10.524 -13.746 1.00 89.19 100 ASP A C 1
ATOM 738 O O . ASP A 1 100 ? -1.646 -10.839 -12.565 1.00 89.19 100 ASP A O 1
ATOM 742 N N . LEU A 1 101 ? -0.361 -9.906 -14.148 1.00 84.62 101 LEU A N 1
ATOM 743 C CA . LEU A 1 101 ? 0.686 -9.493 -13.212 1.00 84.62 101 LEU A CA 1
ATOM 744 C C . LEU A 1 101 ? 0.141 -8.533 -12.145 1.00 84.62 101 LEU A C 1
ATOM 746 O O . LEU A 1 101 ? 0.326 -8.772 -10.950 1.00 84.62 101 LEU A O 1
ATOM 750 N N . ALA A 1 102 ? -0.528 -7.457 -12.561 1.00 86.19 102 ALA A N 1
ATOM 751 C CA . ALA A 1 102 ? -1.074 -6.475 -11.634 1.00 86.19 102 ALA A CA 1
ATOM 752 C C . ALA A 1 102 ? -2.073 -7.137 -10.673 1.00 86.19 102 ALA A C 1
ATOM 754 O O . ALA A 1 102 ? -1.961 -6.964 -9.462 1.00 86.19 102 ALA A O 1
ATOM 755 N N . GLN A 1 103 ? -2.997 -7.957 -11.174 1.00 90.19 103 GLN A N 1
ATOM 756 C CA . GLN A 1 103 ? -3.957 -8.677 -10.332 1.00 90.19 103 GLN A CA 1
ATOM 757 C C . GLN A 1 103 ? -3.270 -9.545 -9.274 1.00 90.19 103 GLN A C 1
ATOM 759 O O . GLN A 1 103 ? -3.676 -9.502 -8.112 1.00 90.19 103 GLN A O 1
ATOM 764 N N . ARG A 1 104 ? -2.205 -10.275 -9.635 1.00 89.56 104 ARG A N 1
ATOM 765 C CA . ARG A 1 104 ? -1.419 -11.061 -8.670 1.00 89.56 104 ARG A CA 1
ATOM 766 C C . ARG A 1 104 ? -0.794 -10.176 -7.591 1.00 89.56 104 ARG A C 1
ATOM 768 O O . ARG A 1 104 ? -0.975 -10.458 -6.409 1.00 89.56 104 ARG A O 1
ATOM 775 N N . ILE A 1 105 ? -0.103 -9.103 -7.981 1.00 87.25 105 ILE A N 1
ATOM 776 C CA . ILE A 1 105 ? 0.581 -8.200 -7.039 1.00 87.25 105 ILE A CA 1
ATOM 777 C C . ILE A 1 105 ? -0.425 -7.533 -6.089 1.00 87.25 105 ILE A C 1
ATOM 779 O O . ILE A 1 105 ? -0.272 -7.601 -4.870 1.00 87.25 105 ILE A O 1
ATOM 783 N N . TYR A 1 106 ? -1.479 -6.903 -6.619 1.00 88.62 106 TYR A N 1
ATOM 784 C CA . TYR A 1 106 ? -2.459 -6.200 -5.782 1.00 88.62 106 TYR A CA 1
ATOM 785 C C . TYR A 1 106 ? -3.307 -7.158 -4.953 1.00 88.62 106 TYR A C 1
ATOM 787 O O . TYR A 1 106 ? -3.657 -6.814 -3.827 1.00 88.62 106 TYR A O 1
ATOM 795 N N . GLY A 1 107 ? -3.572 -8.368 -5.453 1.00 91.88 107 GLY A N 1
ATOM 796 C CA . GLY A 1 107 ? -4.188 -9.436 -4.670 1.00 91.88 107 GLY A CA 1
ATOM 797 C C . GLY A 1 107 ? -3.366 -9.766 -3.423 1.00 91.88 107 GLY A C 1
ATOM 798 O O . GLY A 1 107 ? -3.894 -9.720 -2.315 1.00 91.88 107 GLY A O 1
ATOM 799 N N . GLN A 1 108 ? -2.056 -9.978 -3.577 1.00 90.88 108 GLN A N 1
ATOM 800 C CA . GLN A 1 108 ? -1.152 -10.242 -2.449 1.00 90.88 108 GLN A CA 1
ATOM 801 C C . GLN A 1 108 ? -1.090 -9.077 -1.453 1.00 90.88 108 GLN A C 1
ATOM 803 O O . GLN A 1 108 ? -1.069 -9.298 -0.241 1.00 90.88 108 GLN A O 1
ATOM 808 N N . ILE A 1 109 ? -1.078 -7.832 -1.940 1.00 91.00 109 ILE A N 1
ATOM 809 C CA . ILE A 1 109 ? -1.127 -6.646 -1.075 1.00 91.00 109 ILE A CA 1
ATOM 810 C C . ILE A 1 109 ? -2.434 -6.637 -0.275 1.00 91.00 109 ILE A C 1
ATOM 812 O O . ILE A 1 109 ? -2.402 -6.500 0.947 1.00 91.00 109 ILE A O 1
ATOM 816 N N . VAL A 1 110 ? -3.582 -6.835 -0.925 1.00 94.81 110 VAL A N 1
ATOM 817 C CA . VAL A 1 110 ? -4.886 -6.884 -0.245 1.00 94.81 110 VAL A CA 1
ATOM 818 C C . VAL A 1 110 ? -4.922 -8.001 0.799 1.00 94.81 110 VAL A C 1
ATOM 820 O O . VAL A 1 110 ? -5.346 -7.757 1.926 1.00 94.81 110 VAL A O 1
ATOM 823 N N . GLU A 1 111 ? -4.408 -9.192 0.489 1.00 94.62 111 GLU A N 1
ATOM 824 C CA . GLU A 1 111 ? -4.310 -10.304 1.443 1.00 94.62 111 GLU A CA 1
ATOM 825 C C . GLU A 1 111 ? -3.469 -9.953 2.682 1.00 94.62 111 GLU A C 1
ATOM 827 O O . GLU A 1 111 ? -3.813 -10.341 3.803 1.00 94.62 111 GLU A O 1
ATOM 832 N N . VAL A 1 112 ? -2.383 -9.188 2.519 1.00 94.12 112 VAL A N 1
ATOM 833 C CA . VAL A 1 112 ? -1.601 -8.662 3.652 1.00 94.12 112 VAL A CA 1
ATOM 834 C C . VAL A 1 112 ? -2.479 -7.782 4.545 1.00 94.12 112 VAL A C 1
ATOM 836 O O . VAL A 1 112 ? -2.487 -7.975 5.764 1.00 94.12 112 VAL A O 1
ATOM 839 N N . TYR A 1 113 ? -3.265 -6.872 3.970 1.00 96.12 113 TYR A N 1
ATOM 840 C CA . TYR A 1 113 ? -4.142 -5.994 4.749 1.00 96.12 113 TYR A CA 1
ATOM 841 C C . TYR A 1 113 ? -5.344 -6.711 5.369 1.00 96.12 113 TYR A C 1
ATOM 843 O O . TYR A 1 113 ? -5.737 -6.360 6.479 1.00 96.12 113 TYR A O 1
ATOM 851 N N . VAL A 1 114 ? -5.879 -7.757 4.738 1.00 96.69 114 VAL A N 1
ATOM 852 C CA . VAL A 1 114 ? -6.895 -8.627 5.361 1.00 96.69 114 VAL A CA 1
ATOM 853 C C . VAL A 1 114 ? -6.321 -9.308 6.608 1.00 96.69 114 VAL A C 1
ATOM 855 O O . VAL A 1 114 ? -6.968 -9.333 7.657 1.00 96.69 114 VAL A O 1
ATOM 858 N N . ARG A 1 115 ? -5.069 -9.787 6.557 1.00 94.56 115 ARG A N 1
ATOM 859 C CA . ARG A 1 115 ? -4.380 -10.342 7.740 1.00 94.56 115 ARG A CA 1
ATOM 860 C C . ARG A 1 115 ? -4.097 -9.293 8.818 1.00 94.56 115 ARG A C 1
ATOM 862 O O . ARG A 1 115 ? -4.089 -9.630 10.003 1.00 94.56 115 ARG A O 1
ATOM 869 N N . ILE A 1 116 ? -3.827 -8.043 8.442 1.00 95.12 116 ILE A N 1
ATOM 870 C CA . ILE A 1 116 ? -3.699 -6.924 9.391 1.00 95.12 116 ILE A CA 1
ATOM 871 C C . ILE A 1 116 ? -5.047 -6.669 10.077 1.00 95.12 116 ILE A C 1
ATOM 873 O O . ILE A 1 116 ? -5.111 -6.664 11.305 1.00 95.12 116 ILE A O 1
ATOM 877 N N . ALA A 1 117 ? -6.128 -6.552 9.302 1.00 95.81 117 ALA A N 1
ATOM 878 C CA . ALA A 1 117 ? -7.474 -6.326 9.819 1.00 95.81 117 ALA A CA 1
ATOM 879 C C . ALA A 1 117 ? -7.931 -7.450 10.763 1.00 95.81 117 ALA A C 1
ATOM 881 O O . ALA A 1 117 ? -8.464 -7.174 11.834 1.00 95.81 117 ALA A O 1
ATOM 882 N N . GLY A 1 118 ? -7.657 -8.715 10.424 1.00 94.75 118 GLY A N 1
ATOM 883 C CA . GLY A 1 118 ? -8.011 -9.855 11.276 1.00 94.75 118 GLY A CA 1
ATOM 884 C C . GLY A 1 118 ? -7.332 -9.811 12.647 1.00 94.75 118 GLY A C 1
ATOM 885 O O . GLY A 1 118 ? -7.938 -10.161 13.658 1.00 94.75 118 GLY A O 1
ATOM 886 N N . ARG A 1 119 ? -6.092 -9.318 12.708 1.00 93.31 119 ARG A N 1
ATOM 887 C CA . ARG A 1 119 ? -5.369 -9.150 13.975 1.00 93.31 119 ARG A CA 1
ATOM 888 C C . ARG A 1 119 ? -5.850 -7.950 14.770 1.00 93.31 119 ARG A C 1
ATOM 890 O O . ARG A 1 119 ? -6.014 -8.074 15.978 1.00 93.31 119 ARG A O 1
ATOM 897 N N . ALA A 1 120 ? -6.128 -6.833 14.104 1.00 93.75 120 ALA A N 1
ATOM 898 C CA . ALA A 1 120 ? -6.743 -5.678 14.747 1.00 93.75 120 ALA A CA 1
ATOM 899 C C . ALA A 1 120 ? -8.103 -6.054 15.371 1.00 93.75 120 ALA A C 1
ATOM 901 O O . ALA A 1 120 ? -8.346 -5.749 16.537 1.00 93.75 120 ALA A O 1
ATOM 902 N N . ALA A 1 121 ? -8.937 -6.820 14.657 1.00 93.94 121 ALA A N 1
ATOM 903 C CA . ALA A 1 121 ? -10.193 -7.357 15.186 1.00 93.94 121 ALA A CA 1
ATOM 904 C C . ALA A 1 121 ? -9.975 -8.257 16.414 1.00 93.94 121 ALA A C 1
ATOM 906 O O . ALA A 1 121 ? -10.636 -8.074 17.433 1.00 93.94 121 ALA A O 1
ATOM 907 N N . ALA A 1 122 ? -9.013 -9.186 16.357 1.00 92.56 122 ALA A N 1
ATOM 908 C CA . ALA A 1 122 ? -8.697 -10.075 17.480 1.00 92.56 122 ALA A CA 1
ATOM 909 C C . ALA A 1 122 ? -8.211 -9.329 18.740 1.00 92.56 122 ALA A C 1
ATOM 911 O O . ALA A 1 122 ? -8.344 -9.848 19.846 1.00 92.56 122 ALA A O 1
ATOM 912 N N . ARG A 1 123 ? -7.668 -8.115 18.582 1.00 91.19 123 ARG A N 1
ATOM 913 C CA . ARG A 1 123 ? -7.236 -7.234 19.681 1.00 91.19 123 ARG A CA 1
ATOM 914 C C . ARG A 1 123 ? -8.298 -6.221 20.116 1.00 91.19 123 ARG A C 1
ATOM 916 O O . ARG A 1 123 ? -8.043 -5.447 21.032 1.00 91.19 123 ARG A O 1
ATOM 923 N N . GLY A 1 124 ? -9.473 -6.220 19.484 1.00 92.19 124 GLY A N 1
ATOM 924 C CA . GLY A 1 124 ? -10.543 -5.265 19.780 1.00 92.19 124 GLY A CA 1
ATOM 925 C C . GLY A 1 124 ? -10.274 -3.843 19.276 1.00 92.19 124 GLY A C 1
ATOM 926 O O . GLY A 1 124 ? -10.888 -2.904 19.767 1.00 92.19 124 GLY A O 1
ATOM 927 N N . GLU A 1 125 ? -9.370 -3.674 18.307 1.00 93.00 125 GLU A N 1
ATOM 928 C CA . GLU A 1 125 ? -9.057 -2.377 17.679 1.00 93.00 125 GLU A CA 1
ATOM 929 C C . GLU A 1 125 ? -10.019 -2.022 16.537 1.00 93.00 125 GLU A C 1
ATOM 931 O O . GLU A 1 125 ? -9.977 -0.915 16.009 1.00 93.00 125 GLU A O 1
ATOM 936 N N . LEU A 1 126 ? -10.876 -2.962 16.132 1.00 93.00 126 LEU A N 1
ATOM 937 C CA . LEU A 1 126 ? -11.954 -2.736 15.172 1.00 93.00 126 LEU A CA 1
ATOM 938 C C . LEU A 1 126 ? -13.316 -2.884 15.865 1.00 93.00 126 LEU A C 1
ATOM 940 O O . LEU A 1 126 ? -13.419 -3.637 16.840 1.00 93.00 126 LEU A O 1
ATOM 944 N N . PRO A 1 127 ? -14.378 -2.229 15.353 1.00 91.81 127 PRO A N 1
ATOM 945 C CA . PRO A 1 127 ? -15.733 -2.413 15.860 1.00 91.81 127 PRO A CA 1
ATOM 946 C C . PRO A 1 127 ? -16.145 -3.889 15.909 1.00 91.81 127 PRO A C 1
ATOM 948 O O . PRO A 1 127 ? -15.787 -4.684 15.036 1.00 91.81 127 PRO A O 1
ATOM 951 N N . ALA A 1 128 ? -16.940 -4.254 16.916 1.00 89.81 128 ALA A N 1
ATOM 952 C CA . ALA A 1 128 ? -17.448 -5.614 17.050 1.00 89.81 128 ALA A CA 1
ATOM 953 C C . ALA A 1 128 ? -18.233 -6.028 15.791 1.00 89.81 128 ALA A C 1
ATOM 955 O O . ALA A 1 128 ? -19.129 -5.315 15.345 1.00 89.81 128 ALA A O 1
ATOM 956 N N . GLY A 1 129 ? -17.888 -7.185 15.219 1.00 90.06 129 GLY A N 1
ATOM 957 C CA . GLY A 1 129 ? -18.510 -7.696 13.994 1.00 90.06 129 GLY A CA 1
ATOM 958 C C . GLY A 1 129 ? -17.966 -7.106 12.688 1.00 90.06 129 GLY A C 1
ATOM 959 O O . GLY A 1 129 ? -18.470 -7.467 11.627 1.00 90.06 129 GLY A O 1
ATOM 960 N N . ALA A 1 130 ? -16.943 -6.243 12.730 1.00 94.19 130 ALA A N 1
ATOM 961 C CA . ALA A 1 130 ? -16.252 -5.800 11.522 1.00 94.19 130 ALA A CA 1
ATOM 962 C C . ALA A 1 130 ? -15.637 -6.999 10.781 1.00 94.19 130 ALA A C 1
ATOM 964 O O . ALA A 1 130 ? -14.905 -7.791 11.374 1.00 94.19 130 ALA A O 1
ATOM 965 N N . ASP A 1 131 ? -15.921 -7.116 9.483 1.00 97.12 131 ASP A N 1
ATOM 966 C CA . ASP A 1 131 ? -15.382 -8.174 8.629 1.00 97.12 131 ASP A CA 1
ATOM 967 C C . ASP A 1 131 ? -13.960 -7.817 8.154 1.00 97.12 131 ASP A C 1
ATOM 969 O O . ASP A 1 131 ? -13.795 -6.859 7.389 1.00 97.12 131 ASP A O 1
ATOM 973 N N . PRO A 1 132 ? -12.916 -8.580 8.537 1.00 97.00 132 PRO A N 1
ATOM 974 C CA . PRO A 1 132 ? -11.557 -8.358 8.052 1.00 97.00 132 PRO A CA 1
ATOM 975 C C . PRO A 1 132 ? -11.422 -8.382 6.526 1.00 97.00 132 PRO A C 1
ATOM 977 O O . PRO A 1 132 ? -10.571 -7.670 5.987 1.00 97.00 132 PRO A O 1
ATOM 980 N N . ALA A 1 133 ? -12.250 -9.164 5.825 1.00 97.56 133 ALA A N 1
ATOM 981 C CA . ALA A 1 133 ? -12.240 -9.231 4.366 1.00 97.56 133 ALA A CA 1
ATOM 982 C C . ALA A 1 133 ? -12.769 -7.940 3.720 1.00 97.56 133 ALA A C 1
ATOM 984 O O . ALA A 1 133 ? -12.339 -7.590 2.623 1.00 97.56 133 ALA A O 1
ATOM 985 N N . ALA A 1 134 ? -13.640 -7.203 4.414 1.00 97.38 134 ALA A N 1
ATOM 986 C CA . ALA A 1 134 ? -14.110 -5.886 3.993 1.00 97.38 134 ALA A CA 1
ATOM 987 C C . ALA A 1 134 ? -13.150 -4.760 4.420 1.00 97.38 134 ALA A C 1
ATOM 989 O O . ALA A 1 134 ? -12.878 -3.842 3.645 1.00 97.38 134 ALA A O 1
ATOM 990 N N . VAL A 1 135 ? -12.601 -4.836 5.636 1.00 97.12 135 VAL A N 1
ATOM 991 C CA . VAL A 1 135 ? -11.701 -3.807 6.188 1.00 97.12 135 VAL A CA 1
ATOM 992 C C . VAL A 1 135 ? -10.334 -3.815 5.498 1.00 97.12 135 VAL A C 1
ATOM 994 O O . VAL A 1 135 ? -9.784 -2.751 5.218 1.00 97.12 135 VAL A O 1
ATOM 997 N N . GLY A 1 136 ? -9.785 -4.989 5.177 1.00 96.81 136 GLY A N 1
ATOM 998 C CA . GLY A 1 136 ? -8.469 -5.126 4.544 1.00 96.81 136 GLY A CA 1
ATOM 999 C C . GLY A 1 136 ? -8.301 -4.293 3.263 1.00 96.81 136 GLY A C 1
ATOM 1000 O O . GLY A 1 136 ? -7.386 -3.469 3.204 1.00 96.81 136 GLY A O 1
ATOM 1001 N N . PRO A 1 137 ? -9.182 -4.426 2.254 1.00 97.62 137 PRO A N 1
ATOM 1002 C CA . PRO A 1 137 ? -9.140 -3.596 1.050 1.00 97.62 137 PRO A CA 1
ATOM 1003 C C . PRO A 1 137 ? -9.221 -2.087 1.329 1.00 97.62 137 PRO A C 1
ATOM 1005 O O . PRO A 1 137 ? -8.541 -1.310 0.660 1.00 97.62 137 PRO A O 1
ATOM 1008 N N . ALA A 1 138 ? -10.003 -1.659 2.327 1.00 97.50 138 ALA A N 1
ATOM 1009 C CA . ALA A 1 138 ? -10.104 -0.248 2.703 1.00 97.50 138 ALA A CA 1
ATOM 1010 C C . ALA A 1 138 ? -8.792 0.281 3.309 1.00 97.50 138 ALA A C 1
ATOM 1012 O O . ALA A 1 138 ? -8.327 1.359 2.938 1.00 97.50 138 ALA A O 1
ATOM 1013 N N . LEU A 1 139 ? -8.145 -0.502 4.177 1.00 97.00 139 LEU A N 1
ATOM 1014 C CA . LEU A 1 139 ? -6.815 -0.178 4.702 1.00 97.00 139 LEU A CA 1
ATOM 1015 C C . LEU A 1 139 ? -5.771 -0.121 3.577 1.00 97.00 139 LEU A C 1
ATOM 1017 O O . LEU A 1 139 ? -4.998 0.833 3.500 1.00 97.00 139 LEU A O 1
ATOM 1021 N N . ALA A 1 140 ? -5.785 -1.092 2.660 1.00 95.94 140 ALA A N 1
ATOM 1022 C CA . ALA A 1 140 ? -4.904 -1.085 1.493 1.00 95.94 140 ALA A CA 1
ATOM 1023 C C . ALA A 1 140 ? -5.091 0.193 0.657 1.00 95.94 140 ALA A C 1
ATOM 1025 O O . ALA A 1 140 ? -4.111 0.827 0.261 1.00 95.94 140 ALA A O 1
ATOM 1026 N N . ALA A 1 141 ? -6.341 0.615 0.443 1.00 96.31 141 ALA A N 1
ATOM 1027 C CA . ALA A 1 141 ? -6.670 1.827 -0.298 1.00 96.31 141 ALA A CA 1
ATOM 1028 C C . ALA A 1 141 ? -6.148 3.104 0.379 1.00 96.31 141 ALA A C 1
ATOM 1030 O O . ALA A 1 141 ? -5.695 4.003 -0.325 1.00 96.31 141 ALA A O 1
ATOM 1031 N N . LEU A 1 142 ? -6.134 3.186 1.715 1.00 96.50 142 LEU A N 1
ATOM 1032 C CA . LEU A 1 142 ? -5.521 4.318 2.426 1.00 96.50 142 LEU A CA 1
ATOM 1033 C C . LEU A 1 142 ? -4.010 4.401 2.175 1.00 96.50 142 LEU A C 1
ATOM 1035 O O . LEU A 1 142 ? -3.465 5.497 2.059 1.00 96.50 142 LEU A O 1
ATOM 1039 N N . VAL A 1 143 ? -3.318 3.270 2.063 1.00 95.12 143 VAL A N 1
ATOM 1040 C CA . VAL A 1 143 ? -1.870 3.267 1.810 1.00 95.12 143 VAL A CA 1
ATOM 1041 C C . VAL A 1 143 ? -1.549 3.534 0.339 1.00 95.12 143 VAL A C 1
ATOM 1043 O O . VAL A 1 143 ? -0.700 4.370 0.034 1.00 95.12 143 VAL A O 1
ATOM 1046 N N . VAL A 1 144 ? -2.258 2.890 -0.590 1.00 92.25 144 VAL A N 1
ATOM 1047 C CA . VAL A 1 144 ? -2.087 3.133 -2.034 1.00 92.25 144 VAL A CA 1
ATOM 1048 C C . VAL A 1 144 ? -2.505 4.561 -2.402 1.00 92.25 144 VAL A C 1
ATOM 1050 O O . VAL A 1 144 ? -1.817 5.240 -3.166 1.00 92.25 144 VAL A O 1
ATOM 1053 N N . GLY A 1 145 ? -3.606 5.039 -1.822 1.00 93.38 145 GLY A N 1
ATOM 1054 C CA . GLY A 1 145 ? -4.142 6.379 -2.037 1.00 93.38 145 GLY A CA 1
ATOM 1055 C C . GLY A 1 145 ? -3.171 7.476 -1.616 1.00 93.38 145 GLY A C 1
ATOM 1056 O O . GLY A 1 145 ? -3.017 8.446 -2.354 1.00 93.38 145 GLY A O 1
ATOM 1057 N N . TYR A 1 146 ? -2.450 7.294 -0.504 1.00 95.44 146 TYR A N 1
ATOM 1058 C CA . TYR A 1 146 ? -1.376 8.204 -0.101 1.00 95.44 146 TYR A CA 1
ATOM 1059 C C . TYR A 1 146 ? -0.341 8.392 -1.207 1.00 95.44 146 TYR A C 1
ATOM 1061 O O . TYR A 1 146 ? -0.064 9.518 -1.621 1.00 95.44 146 TYR A O 1
ATOM 1069 N N . GLY A 1 147 ? 0.207 7.276 -1.694 1.00 93.00 147 GLY A N 1
ATOM 1070 C CA . GLY A 1 147 ? 1.231 7.296 -2.724 1.00 93.00 147 GLY A CA 1
ATOM 1071 C C . GLY A 1 147 ? 0.739 8.012 -3.978 1.00 93.00 147 GLY A C 1
ATOM 1072 O O . GLY A 1 147 ? 1.452 8.846 -4.532 1.00 93.00 147 GLY A O 1
ATOM 1073 N N . LEU A 1 148 ? -0.494 7.725 -4.404 1.00 92.19 148 LEU A N 1
ATOM 1074 C CA . LEU A 1 148 ? -1.080 8.367 -5.578 1.00 92.19 148 LEU A CA 1
ATOM 1075 C C . LEU A 1 148 ? -1.291 9.861 -5.386 1.00 92.19 148 LEU A C 1
ATOM 1077 O O . LEU A 1 148 ? -0.932 10.634 -6.269 1.00 92.19 148 LEU A O 1
ATOM 1081 N N . LEU A 1 149 ? -1.840 10.278 -4.246 1.00 93.75 149 LEU A N 1
ATOM 1082 C CA . LEU A 1 149 ? -2.010 11.694 -3.940 1.00 93.75 149 LEU A CA 1
ATOM 1083 C C . LEU A 1 149 ? -0.659 12.409 -3.935 1.00 93.75 149 LEU A C 1
ATOM 1085 O O . LEU A 1 149 ? -0.517 13.435 -4.594 1.00 93.75 149 LEU A O 1
ATOM 1089 N N . LYS A 1 150 ? 0.354 11.834 -3.281 1.00 92.62 150 LYS A N 1
ATOM 1090 C CA . LYS A 1 150 ? 1.703 12.403 -3.247 1.00 92.62 150 LYS A CA 1
ATOM 1091 C C . LYS A 1 150 ? 2.322 12.507 -4.641 1.00 92.62 150 LYS A C 1
ATOM 1093 O O . LYS A 1 150 ? 2.862 13.556 -4.974 1.00 92.62 150 LYS A O 1
ATOM 1098 N N . LEU A 1 151 ? 2.197 11.471 -5.470 1.00 90.12 151 LEU A N 1
ATOM 1099 C CA . LEU A 1 151 ? 2.724 11.473 -6.836 1.00 90.12 151 LEU A CA 1
ATOM 1100 C C . LEU A 1 151 ? 2.009 12.490 -7.741 1.00 90.12 151 LEU A C 1
ATOM 1102 O O . LEU A 1 151 ? 2.647 13.129 -8.573 1.00 90.12 151 LEU A O 1
ATOM 1106 N N . LEU A 1 152 ? 0.689 12.628 -7.597 1.00 89.44 152 LEU A N 1
ATOM 1107 C CA . LEU A 1 152 ? -0.129 13.487 -8.455 1.00 89.44 152 LEU A CA 1
ATOM 1108 C C . LEU A 1 152 ? -0.069 14.960 -8.056 1.00 89.44 152 LEU A C 1
ATOM 1110 O O . LEU A 1 152 ? -0.083 15.822 -8.933 1.00 89.44 152 LEU A O 1
ATOM 1114 N N . THR A 1 153 ? -0.051 15.259 -6.757 1.00 90.44 153 THR A N 1
ATOM 1115 C CA . THR A 1 153 ? -0.118 16.642 -6.274 1.00 90.44 153 THR A CA 1
ATOM 1116 C C . THR A 1 153 ? 1.233 17.178 -5.830 1.00 90.44 153 THR A C 1
ATOM 1118 O O . THR A 1 153 ? 1.442 18.384 -5.896 1.00 90.44 153 THR A O 1
ATOM 1121 N N . GLY A 1 154 ? 2.140 16.321 -5.351 1.00 86.19 154 GLY A N 1
ATOM 1122 C CA . GLY A 1 154 ? 3.413 16.733 -4.751 1.00 86.19 154 GLY A CA 1
ATOM 1123 C C . GLY A 1 154 ? 3.274 17.529 -3.448 1.00 86.19 154 GLY A C 1
ATOM 1124 O O . GLY A 1 154 ? 4.272 18.015 -2.934 1.00 86.19 154 GLY A O 1
ATOM 1125 N N . THR A 1 155 ? 2.057 17.689 -2.920 1.00 84.31 155 THR A N 1
ATOM 1126 C CA . THR A 1 155 ? 1.752 18.587 -1.788 1.00 84.31 155 THR A CA 1
ATOM 1127 C C . THR A 1 155 ? 1.360 17.863 -0.506 1.00 84.31 155 THR A C 1
ATOM 1129 O O . THR A 1 155 ? 1.161 18.505 0.524 1.00 84.31 155 THR A O 1
ATOM 1132 N N . VAL A 1 156 ? 1.186 16.540 -0.555 1.00 91.88 156 VAL A N 1
ATOM 1133 C CA . VAL A 1 156 ? 0.780 15.768 0.620 1.00 91.88 156 VAL A CA 1
ATOM 1134 C C . VAL A 1 156 ? 2.007 15.404 1.448 1.00 91.88 156 VAL A C 1
ATOM 1136 O O . VAL A 1 156 ? 2.759 14.484 1.116 1.00 91.88 156 VAL A O 1
ATOM 1139 N N . GLU A 1 157 ? 2.174 16.113 2.559 1.00 94.38 157 GLU A N 1
ATOM 1140 C CA . GLU A 1 157 ? 3.207 15.822 3.549 1.00 94.38 157 GLU A CA 1
ATOM 1141 C C . GLU A 1 157 ? 2.907 14.528 4.316 1.00 94.38 157 GLU A C 1
ATOM 1143 O O . GLU A 1 157 ? 1.761 14.239 4.679 1.00 94.38 157 GLU A O 1
ATOM 1148 N N . LEU A 1 158 ? 3.958 13.743 4.576 1.00 95.81 158 LEU A N 1
ATOM 1149 C CA . LEU A 1 158 ? 3.862 12.430 5.223 1.00 95.81 158 LEU A CA 1
ATOM 1150 C C . LEU A 1 158 ? 3.189 12.514 6.596 1.00 95.81 158 LEU A C 1
ATOM 1152 O O . LEU A 1 158 ? 2.239 11.779 6.871 1.00 95.81 158 LEU A O 1
ATOM 1156 N N . ASP A 1 159 ? 3.657 13.427 7.443 1.00 96.81 159 ASP A N 1
ATOM 1157 C CA . ASP A 1 159 ? 3.168 13.543 8.817 1.00 96.81 159 ASP A CA 1
ATOM 1158 C C . ASP A 1 159 ? 1.721 14.043 8.868 1.00 96.81 159 ASP A C 1
ATOM 1160 O O . ASP A 1 159 ? 0.932 13.582 9.694 1.00 96.81 159 ASP A O 1
ATOM 1164 N N . THR A 1 160 ? 1.329 14.916 7.934 1.00 96.50 160 THR A N 1
ATOM 1165 C CA . THR A 1 160 ? -0.062 15.362 7.792 1.00 96.50 160 THR A CA 1
ATOM 1166 C C . THR A 1 160 ? -0.977 14.203 7.411 1.00 96.50 160 THR A C 1
ATOM 1168 O O . THR A 1 160 ? -2.042 14.038 8.009 1.00 96.50 160 THR A O 1
ATOM 1171 N N . TYR A 1 161 ? -0.567 13.369 6.453 1.00 97.44 161 TYR A N 1
ATOM 1172 C CA . TYR A 1 161 ? -1.371 12.220 6.047 1.00 97.44 161 TYR A CA 1
ATOM 1173 C C . TYR A 1 161 ? -1.489 11.174 7.162 1.00 97.44 161 TYR A C 1
ATOM 1175 O O . TYR A 1 161 ? -2.583 10.677 7.430 1.00 97.44 161 TYR A O 1
ATOM 1183 N N . ARG A 1 162 ? -0.386 10.885 7.864 1.00 97.44 162 ARG A N 1
ATOM 1184 C CA . ARG A 1 162 ? -0.373 10.003 9.042 1.00 97.44 162 ARG A CA 1
ATOM 1185 C C . ARG A 1 162 ? -1.317 10.489 10.137 1.00 97.44 162 ARG A C 1
ATOM 1187 O O . ARG A 1 162 ? -2.111 9.700 10.643 1.00 97.44 162 ARG A O 1
ATOM 1194 N N . ALA A 1 163 ? -1.297 11.788 10.444 1.00 96.50 163 ALA A N 1
ATOM 1195 C CA . ALA A 1 163 ? -2.222 12.384 11.403 1.00 96.50 163 ALA A CA 1
ATOM 1196 C C . ALA A 1 163 ? -3.693 12.201 10.982 1.00 96.50 163 ALA A C 1
ATOM 1198 O O . ALA A 1 163 ? -4.529 11.869 11.821 1.00 96.50 163 ALA A O 1
ATOM 1199 N N . GLY A 1 164 ? -4.001 12.353 9.689 1.00 96.19 164 GLY A N 1
ATOM 1200 C CA . GLY A 1 164 ? -5.339 12.099 9.146 1.00 96.19 164 GLY A CA 1
ATOM 1201 C C . GLY A 1 164 ? -5.772 10.635 9.270 1.00 96.19 164 GLY A C 1
ATOM 1202 O O . GLY A 1 164 ? -6.878 10.360 9.729 1.00 96.19 164 GLY A O 1
ATOM 1203 N N . VAL A 1 165 ? -4.894 9.688 8.926 1.00 96.31 165 VAL A N 1
ATOM 1204 C CA . VAL A 1 165 ? -5.172 8.248 9.070 1.00 96.31 165 VAL A CA 1
ATOM 1205 C C . VAL A 1 165 ? -5.381 7.867 10.533 1.00 96.31 165 VAL A C 1
ATOM 1207 O O . VAL A 1 165 ? -6.338 7.156 10.829 1.00 96.31 165 VAL A O 1
ATOM 1210 N N . ARG A 1 166 ? -4.558 8.382 11.455 1.00 95.19 166 ARG A N 1
ATOM 1211 C CA . ARG A 1 166 ? -4.762 8.193 12.897 1.00 95.19 166 ARG A CA 1
ATOM 1212 C C . ARG A 1 166 ? -6.144 8.684 13.323 1.00 95.19 166 ARG A C 1
ATOM 1214 O O . ARG A 1 166 ? -6.886 7.927 13.931 1.00 95.19 166 ARG A O 1
ATOM 1221 N N . ALA A 1 167 ? -6.526 9.903 12.941 1.00 94.56 167 ALA A N 1
ATOM 1222 C CA . ALA A 1 167 ? -7.835 10.454 13.290 1.00 94.56 167 ALA A CA 1
ATOM 1223 C C . ALA A 1 167 ? -9.006 9.603 12.760 1.00 94.56 167 ALA A C 1
ATOM 1225 O O . ALA A 1 167 ? -10.006 9.445 13.456 1.00 94.56 167 ALA A O 1
ATOM 1226 N N . ILE A 1 168 ? -8.887 9.033 11.555 1.00 93.38 168 ILE A N 1
ATOM 1227 C CA . ILE A 1 168 ? -9.902 8.135 10.978 1.00 93.38 168 ILE A CA 1
ATOM 1228 C C . ILE A 1 168 ? -10.006 6.830 11.776 1.00 93.38 168 ILE A C 1
ATOM 1230 O O . ILE A 1 168 ? -11.112 6.362 12.028 1.00 93.38 168 ILE A O 1
ATOM 1234 N N . LEU A 1 169 ? -8.872 6.243 12.161 1.00 90.88 169 LEU A N 1
ATOM 1235 C CA . LEU A 1 169 ? -8.827 4.952 12.854 1.00 90.88 169 LEU A CA 1
ATOM 1236 C C . LEU A 1 169 ? -9.183 5.055 14.343 1.00 90.88 169 LEU A C 1
ATOM 1238 O O . LEU A 1 169 ? -9.787 4.133 14.880 1.00 90.88 169 LEU A O 1
ATOM 1242 N N . ASP A 1 170 ? -8.853 6.176 14.985 1.00 85.81 170 ASP A N 1
ATOM 1243 C CA . ASP A 1 170 ? -9.174 6.449 16.391 1.00 85.81 170 ASP A CA 1
ATOM 1244 C C . ASP A 1 170 ? -10.611 6.967 16.582 1.00 85.81 170 ASP A C 1
ATOM 1246 O O . ASP A 1 170 ? -11.091 7.077 17.713 1.00 85.81 170 ASP A O 1
ATOM 1250 N N . SER A 1 171 ? -11.315 7.317 15.497 1.00 70.25 171 SER A N 1
ATOM 1251 C CA . SER A 1 171 ? -12.693 7.800 15.590 1.00 70.25 171 SER A CA 1
ATOM 1252 C C . SER A 1 171 ? -13.610 6.680 16.100 1.00 70.25 171 SER A C 1
ATOM 1254 O O . SER A 1 171 ? -13.678 5.619 15.473 1.00 70.25 171 SER A O 1
ATOM 1256 N N . PRO A 1 172 ? -14.358 6.885 17.204 1.00 54.59 172 PRO A N 1
ATOM 1257 C CA . PRO A 1 172 ? -15.332 5.900 17.647 1.00 54.59 172 PRO A CA 1
ATOM 1258 C C . PRO A 1 172 ? -16.388 5.691 16.550 1.00 54.59 172 PRO A C 1
ATOM 1260 O O . PRO A 1 172 ? -16.721 6.649 15.841 1.00 54.59 172 PRO A O 1
ATOM 1263 N N . PRO A 1 173 ? -16.939 4.469 16.398 1.00 54.06 173 PRO A N 1
ATOM 1264 C CA . PRO A 1 173 ? -18.033 4.238 15.467 1.00 54.06 173 PRO A CA 1
ATOM 1265 C C . PRO A 1 173 ? -19.149 5.218 15.821 1.00 54.06 173 PRO A C 1
ATOM 1267 O O . PRO A 1 173 ? -19.593 5.271 16.969 1.00 54.06 173 PRO A O 1
ATOM 1270 N N . THR A 1 174 ? -19.538 6.052 14.861 1.00 54.59 174 THR A N 1
ATOM 1271 C CA . THR A 1 174 ? -20.582 7.056 15.050 1.00 54.59 174 THR A CA 1
ATOM 1272 C C . THR A 1 174 ? -21.869 6.305 15.383 1.00 54.59 174 THR A C 1
ATOM 1274 O O . THR A 1 174 ? -22.467 5.669 14.519 1.00 54.59 174 THR A O 1
ATOM 1277 N N . GLY A 1 175 ? -22.224 6.285 16.668 1.00 46.47 175 GLY A N 1
ATOM 1278 C CA . GLY A 1 175 ? -23.467 5.707 17.153 1.00 46.47 175 GLY A CA 1
ATOM 1279 C C . GLY A 1 175 ? -24.657 6.492 16.612 1.00 46.47 175 GLY A C 1
ATOM 1280 O O . GLY A 1 175 ? -24.615 7.719 16.577 1.00 46.47 175 GLY A O 1
ATOM 1281 N N . ASP A 1 176 ? -25.680 5.749 16.193 1.00 46.31 176 ASP A N 1
ATOM 1282 C CA . ASP A 1 176 ? -27.033 6.188 15.848 1.00 46.31 176 ASP A CA 1
ATOM 1283 C C . ASP A 1 176 ? -27.161 7.401 14.912 1.00 46.31 176 ASP A C 1
ATOM 1285 O O . ASP A 1 176 ? -27.345 8.544 15.324 1.00 46.31 176 ASP A O 1
ATOM 1289 N N . PHE A 1 177 ? -27.285 7.111 13.614 1.00 52.31 177 PHE A N 1
ATOM 1290 C CA . PHE A 1 177 ? -28.279 7.827 12.813 1.00 52.31 177 PHE A CA 1
ATOM 1291 C C . PHE A 1 177 ? -29.667 7.287 13.187 1.00 52.31 177 PHE A C 1
ATOM 1293 O O . PHE A 1 177 ? -30.259 6.491 12.457 1.00 52.31 177 PHE A O 1
ATOM 1300 N N . THR A 1 178 ? -30.202 7.711 14.334 1.00 43.38 178 THR A N 1
ATOM 1301 C CA . THR A 1 178 ? -31.654 7.709 14.526 1.00 43.38 178 THR A CA 1
ATOM 1302 C C . THR A 1 178 ? -32.233 8.686 13.512 1.00 43.38 178 THR A C 1
ATOM 1304 O O . THR A 1 178 ? -32.150 9.902 13.683 1.00 43.38 178 THR A O 1
ATOM 1307 N N . LEU A 1 179 ? -32.776 8.147 12.421 1.00 51.56 179 LEU A N 1
ATOM 1308 C CA . LEU A 1 179 ? -33.764 8.852 11.619 1.00 51.56 179 LEU A CA 1
ATOM 1309 C C . LEU A 1 179 ? -34.992 9.023 12.517 1.00 51.56 179 LEU A C 1
ATOM 1311 O O . LEU A 1 179 ? -35.753 8.077 12.712 1.00 51.56 179 LEU A O 1
ATOM 1315 N N . ASP A 1 180 ? -35.115 10.198 13.128 1.00 41.81 180 ASP A N 1
ATOM 1316 C CA . ASP A 1 180 ? -36.365 10.615 13.759 1.00 41.81 180 ASP A CA 1
ATOM 1317 C C . ASP A 1 180 ? -37.424 10.773 12.639 1.00 41.81 180 ASP A C 1
ATOM 1319 O O . ASP A 1 180 ? -37.066 11.233 11.545 1.00 41.81 180 ASP A O 1
ATOM 1323 N N . PRO A 1 181 ? -38.667 10.304 12.852 1.00 60.38 181 PRO A N 1
ATOM 1324 C CA . PRO A 1 181 ? -39.636 10.003 11.797 1.00 60.38 181 PRO A CA 1
ATOM 1325 C C . PRO A 1 181 ? -40.288 11.225 11.137 1.00 60.38 181 PRO A C 1
ATOM 1327 O O . PRO A 1 181 ? -40.378 12.301 11.772 1.00 60.38 181 PRO A O 1
#